Protein AF-A0A2S9FNP1-F1 (afdb_monomer)

Structure (mmCIF, N/CA/C/O backbone):
data_AF-A0A2S9FNP1-F1
#
_entry.id   AF-A0A2S9FNP1-F1
#
loop_
_atom_site.group_PDB
_atom_site.id
_atom_site.type_symbol
_atom_site.label_atom_id
_atom_site.label_alt_id
_atom_site.label_comp_id
_atom_site.label_asym_id
_atom_site.label_entity_id
_atom_site.label_seq_id
_atom_site.pdbx_PDB_ins_code
_atom_site.Cartn_x
_atom_site.Cartn_y
_atom_site.Cartn_z
_atom_site.occupancy
_atom_site.B_iso_or_equiv
_atom_site.auth_seq_id
_atom_site.auth_comp_id
_atom_site.auth_asym_id
_atom_site.auth_atom_id
_atom_site.pdbx_PDB_model_num
ATOM 1 N N . MET A 1 1 ? 30.468 14.168 -53.019 1.00 51.69 1 MET A N 1
ATOM 2 C CA . MET A 1 1 ? 29.056 13.758 -53.182 1.00 51.69 1 MET A CA 1
ATOM 3 C C . MET A 1 1 ? 28.571 13.017 -51.928 1.00 51.69 1 MET A C 1
ATOM 5 O O . MET A 1 1 ? 28.302 11.835 -52.031 1.00 51.69 1 MET A O 1
ATOM 9 N N . ASN A 1 2 ? 28.545 13.604 -50.710 1.00 54.81 2 ASN A N 1
ATOM 10 C CA . ASN A 1 2 ? 28.198 12.803 -49.502 1.00 54.81 2 ASN A CA 1
ATOM 11 C C . ASN A 1 2 ? 27.960 13.559 -48.171 1.00 54.81 2 ASN A C 1
ATOM 13 O O . ASN A 1 2 ? 27.580 12.924 -47.188 1.00 54.81 2 ASN A O 1
ATOM 17 N N . THR A 1 3 ? 28.154 14.878 -48.081 1.00 57.75 3 THR A N 1
ATOM 18 C CA . THR A 1 3 ? 28.050 15.612 -46.798 1.00 57.75 3 THR A CA 1
ATOM 19 C C . THR A 1 3 ? 26.629 15.627 -46.222 1.00 57.75 3 THR A C 1
ATOM 21 O O . THR A 1 3 ? 26.462 15.510 -45.009 1.00 57.75 3 THR A O 1
ATOM 24 N N . SER A 1 4 ? 25.604 1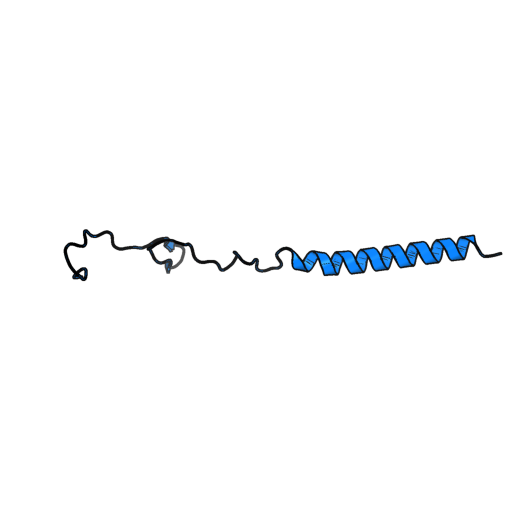5.671 -47.082 1.00 61.56 4 SER A N 1
ATOM 25 C CA . SER A 1 4 ? 24.188 15.595 -46.680 1.00 61.56 4 SER A CA 1
ATOM 26 C C . SER A 1 4 ? 23.810 14.222 -46.093 1.00 61.56 4 SER A C 1
ATOM 28 O O . SER A 1 4 ? 23.233 14.151 -45.008 1.00 61.56 4 SER A O 1
ATOM 30 N N . LYS A 1 5 ? 24.250 13.116 -46.719 1.00 58.22 5 LYS A N 1
ATOM 31 C CA . LYS A 1 5 ? 24.020 11.754 -46.194 1.00 58.22 5 LYS A CA 1
ATOM 32 C C . LYS A 1 5 ? 24.739 11.512 -44.858 1.00 58.22 5 LYS A C 1
ATOM 34 O O . LYS A 1 5 ? 24.165 10.890 -43.968 1.00 58.22 5 LYS A O 1
ATOM 39 N N . ARG A 1 6 ? 25.954 12.058 -44.680 1.00 61.97 6 ARG A N 1
ATOM 40 C CA . ARG A 1 6 ? 26.678 12.023 -43.392 1.00 61.97 6 ARG A CA 1
ATOM 41 C C . ARG A 1 6 ? 25.949 12.796 -42.293 1.00 61.97 6 ARG A C 1
ATOM 43 O O . ARG A 1 6 ? 25.807 12.265 -41.200 1.00 61.97 6 ARG A O 1
ATOM 50 N N . ARG A 1 7 ? 25.449 14.005 -42.580 1.00 62.06 7 ARG A N 1
ATOM 51 C CA . ARG A 1 7 ? 24.637 14.775 -41.618 1.00 62.06 7 ARG A CA 1
ATOM 52 C C . ARG A 1 7 ? 23.400 13.989 -41.192 1.00 62.06 7 ARG A C 1
ATOM 54 O O . ARG A 1 7 ? 23.169 13.836 -40.001 1.00 62.06 7 ARG A O 1
ATOM 61 N N . SER A 1 8 ? 22.666 13.430 -42.153 1.00 69.19 8 SER A N 1
ATOM 62 C CA . SER A 1 8 ? 21.449 12.656 -41.884 1.00 69.19 8 SER A CA 1
ATOM 63 C C . SER A 1 8 ? 21.704 11.429 -41.001 1.00 69.19 8 SER A C 1
ATOM 65 O O . SER A 1 8 ? 20.931 11.168 -40.086 1.00 69.19 8 SER A O 1
ATOM 67 N N . SER A 1 9 ? 22.798 10.697 -41.231 1.00 73.25 9 SER A N 1
ATOM 68 C CA . SER A 1 9 ? 23.165 9.532 -40.412 1.00 73.25 9 SER A CA 1
ATOM 69 C C . SER A 1 9 ? 23.514 9.906 -38.970 1.00 73.25 9 SER A C 1
ATOM 71 O O . SER A 1 9 ? 23.168 9.166 -38.053 1.00 73.25 9 SER A O 1
ATOM 73 N N . VAL A 1 10 ? 24.185 11.042 -38.764 1.00 81.62 10 VAL A N 1
ATOM 74 C CA . VAL A 1 10 ? 24.552 11.521 -37.42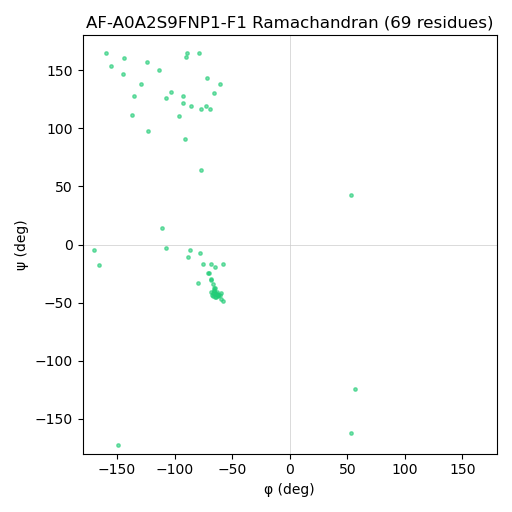4 1.00 81.62 10 VAL A CA 1
ATOM 75 C C . VAL A 1 10 ? 23.307 11.934 -36.637 1.00 81.62 10 VAL A C 1
ATOM 77 O O . VAL A 1 10 ? 23.188 11.585 -35.466 1.00 81.62 10 VAL A O 1
ATOM 80 N N . PHE A 1 11 ? 22.345 12.603 -37.281 1.00 83.38 11 PHE A N 1
ATOM 81 C CA . PHE A 1 11 ? 21.080 12.973 -36.637 1.00 83.38 11 PHE A CA 1
ATOM 82 C C . PHE A 1 11 ? 20.261 11.756 -36.199 1.00 83.38 11 PHE A C 1
ATOM 84 O O . PHE A 1 11 ? 19.758 11.738 -35.078 1.00 83.38 11 PHE A O 1
ATOM 91 N N . VAL A 1 12 ? 20.163 10.728 -37.047 1.00 85.50 12 VAL A N 1
ATOM 92 C CA . VAL A 1 12 ? 19.445 9.491 -36.704 1.00 85.50 12 VAL A CA 1
ATOM 93 C C . VAL A 1 12 ? 20.098 8.794 -35.508 1.00 85.50 12 VAL A C 1
ATOM 95 O O . VAL A 1 12 ? 19.395 8.421 -34.575 1.00 85.50 12 VAL A O 1
ATOM 98 N N . ALA A 1 13 ? 21.430 8.688 -35.484 1.00 85.62 13 ALA A N 1
ATOM 99 C CA . ALA A 1 13 ? 22.154 8.062 -34.376 1.00 85.62 13 ALA A CA 1
ATOM 100 C C . ALA A 1 13 ? 21.981 8.817 -33.043 1.00 85.62 13 ALA A C 1
ATOM 102 O O . ALA A 1 13 ? 21.786 8.198 -31.995 1.00 85.62 13 ALA A O 1
ATOM 103 N N . LEU A 1 14 ? 22.008 10.156 -33.071 1.00 89.88 14 LEU A N 1
ATOM 104 C CA . LEU A 1 14 ? 21.741 10.965 -31.877 1.00 89.88 14 LEU A CA 1
ATOM 105 C C . LEU A 1 14 ? 20.308 10.775 -31.376 1.00 89.88 14 LEU A C 1
ATOM 107 O O . LEU A 1 14 ? 20.104 10.633 -30.173 1.00 89.88 14 LEU A O 1
ATOM 111 N N . ALA A 1 15 ? 19.327 10.747 -32.281 1.00 89.56 15 ALA A N 1
ATOM 112 C CA . ALA A 1 15 ? 17.928 10.551 -31.917 1.00 89.56 15 ALA A CA 1
ATOM 113 C C . ALA A 1 15 ? 17.701 9.179 -31.261 1.00 89.56 15 ALA A C 1
ATOM 115 O O . ALA A 1 15 ? 17.045 9.095 -30.224 1.00 89.56 15 ALA A O 1
ATOM 116 N N . THR A 1 16 ? 18.294 8.111 -31.805 1.00 89.94 16 THR A N 1
ATOM 117 C CA . THR A 1 16 ? 18.175 6.764 -31.228 1.00 89.94 16 THR A CA 1
ATOM 118 C C . THR A 1 16 ? 18.856 6.654 -29.868 1.00 89.94 16 THR A C 1
ATOM 120 O O . THR A 1 16 ? 18.280 6.079 -28.948 1.00 89.94 16 THR A O 1
ATOM 123 N N . CYS A 1 17 ? 20.047 7.240 -29.703 1.00 89.38 17 CYS A N 1
ATOM 124 C CA . CYS A 1 17 ? 20.726 7.264 -28.405 1.00 89.38 17 CYS A CA 1
ATOM 125 C C . CYS A 1 17 ? 19.959 8.097 -27.376 1.00 89.38 17 CYS A C 1
ATOM 127 O O . CYS A 1 17 ? 19.843 7.684 -26.226 1.00 89.38 17 CYS A O 1
ATOM 129 N N . GLY A 1 18 ? 19.405 9.240 -27.786 1.00 91.56 18 GLY A N 1
ATOM 130 C CA . GLY A 1 18 ? 18.588 10.087 -26.921 1.00 91.56 18 GLY A CA 1
ATOM 131 C C . GLY A 1 18 ? 17.343 9.362 -26.411 1.00 91.56 18 GLY A C 1
ATOM 132 O O . GLY A 1 18 ? 17.053 9.416 -25.218 1.00 91.56 18 GLY A O 1
ATOM 133 N N . LEU A 1 19 ? 16.651 8.627 -27.287 1.00 87.88 19 LEU A N 1
ATOM 134 C CA . LEU A 1 19 ? 15.493 7.813 -26.908 1.00 87.88 19 LEU A CA 1
ATOM 135 C C . LEU A 1 19 ? 15.872 6.629 -26.009 1.00 87.88 19 LEU A C 1
ATOM 137 O O . LEU A 1 19 ? 15.195 6.369 -25.020 1.00 87.88 19 LEU A O 1
ATOM 141 N N . ALA A 1 20 ? 16.959 5.918 -26.310 1.00 86.44 20 ALA A N 1
ATOM 142 C CA . ALA A 1 20 ? 17.410 4.813 -25.465 1.00 86.44 20 ALA A CA 1
ATOM 143 C C . ALA A 1 20 ? 17.797 5.301 -24.057 1.00 86.44 20 ALA A C 1
ATOM 145 O O . ALA A 1 20 ? 17.412 4.695 -23.057 1.00 86.44 20 ALA A O 1
ATOM 146 N N . ALA A 1 21 ? 18.509 6.427 -23.971 1.00 85.50 21 ALA A N 1
ATOM 147 C CA . ALA A 1 21 ? 18.900 7.025 -22.701 1.00 85.50 21 ALA A CA 1
ATOM 148 C C . ALA A 1 21 ? 17.688 7.503 -21.886 1.00 85.50 21 ALA A C 1
ATOM 150 O O . ALA A 1 21 ? 17.643 7.275 -20.677 1.00 85.50 21 ALA A O 1
ATOM 151 N N . SER A 1 22 ? 16.689 8.126 -22.524 1.00 83.31 22 SER A N 1
ATOM 152 C CA . SER A 1 22 ? 15.496 8.618 -21.823 1.00 83.31 22 SER A CA 1
ATOM 153 C C . SER A 1 22 ? 14.646 7.485 -21.244 1.00 83.31 22 SER A C 1
ATOM 155 O O . SER A 1 22 ? 14.183 7.598 -20.109 1.00 83.31 22 SER A O 1
ATOM 157 N N . VAL A 1 23 ? 14.506 6.366 -21.963 1.00 82.12 23 VAL A N 1
ATOM 158 C CA . VAL A 1 23 ? 13.816 5.166 -21.461 1.00 82.12 23 VAL A CA 1
ATOM 159 C C . VAL A 1 23 ? 14.505 4.628 -20.203 1.00 82.12 23 VAL A C 1
ATOM 161 O O . VAL A 1 23 ? 13.833 4.392 -19.201 1.00 82.12 23 VAL A O 1
ATOM 164 N N . VAL A 1 24 ? 15.836 4.506 -20.204 1.00 80.75 24 VAL A N 1
ATOM 165 C CA . VAL A 1 24 ? 16.598 4.015 -19.040 1.00 80.75 24 VAL A CA 1
ATOM 166 C C . VAL A 1 24 ? 16.491 4.967 -17.840 1.00 80.75 24 VAL A C 1
ATOM 168 O O . VAL A 1 24 ? 16.238 4.526 -16.721 1.00 80.75 24 VAL A O 1
ATOM 171 N N . LEU A 1 25 ? 16.629 6.278 -18.059 1.00 76.38 25 LEU A N 1
ATOM 172 C CA . LEU A 1 25 ? 16.566 7.292 -16.996 1.00 76.38 25 LEU A CA 1
ATOM 173 C C . LEU A 1 25 ? 15.160 7.440 -16.388 1.00 76.38 25 LEU A C 1
ATOM 175 O O . LEU A 1 25 ? 15.037 7.729 -15.198 1.00 76.38 25 LEU A O 1
ATOM 179 N N . SER A 1 26 ? 14.100 7.190 -17.167 1.00 74.81 26 SER A N 1
ATOM 180 C CA . SER A 1 26 ? 12.711 7.251 -16.686 1.00 74.81 26 SER A CA 1
ATOM 181 C C . SER A 1 26 ? 12.374 6.200 -15.614 1.00 74.81 26 SER A C 1
ATOM 183 O O . SER A 1 26 ? 11.437 6.391 -14.839 1.00 74.81 26 SER A O 1
ATOM 185 N N . GLY A 1 27 ? 13.167 5.127 -15.499 1.00 66.56 27 GLY A N 1
ATOM 186 C CA . GLY A 1 27 ? 12.967 4.071 -14.502 1.00 66.56 27 GLY A CA 1
ATOM 187 C C . GLY A 1 27 ? 13.375 4.437 -13.068 1.00 66.56 27 GLY A C 1
ATOM 188 O O . GLY A 1 27 ? 12.952 3.762 -12.134 1.00 66.56 27 GLY A O 1
ATOM 189 N N . CYS A 1 28 ? 14.164 5.499 -12.864 1.00 70.12 28 CYS A N 1
ATOM 190 C CA . CYS A 1 28 ? 14.755 5.820 -11.555 1.00 70.12 28 CYS A CA 1
ATOM 191 C C . CYS A 1 28 ? 13.864 6.709 -10.656 1.00 70.12 28 CYS A C 1
ATOM 193 O O . CYS A 1 28 ? 14.157 6.888 -9.479 1.00 70.12 28 CYS A O 1
ATOM 195 N N . GLY A 1 29 ? 12.777 7.284 -11.191 1.00 67.75 29 GLY A N 1
ATOM 196 C CA . GLY A 1 29 ? 11.988 8.301 -10.479 1.00 67.75 29 GLY A CA 1
ATOM 197 C C . GLY A 1 29 ? 10.999 7.771 -9.432 1.00 67.75 29 GLY A C 1
ATOM 198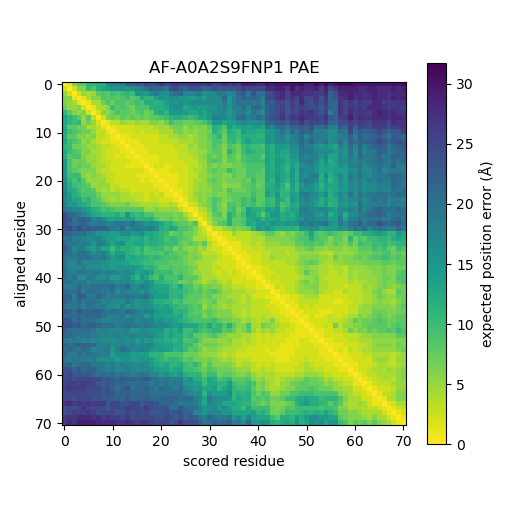 O O . GLY A 1 29 ? 10.759 8.441 -8.433 1.00 67.75 29 GLY A O 1
ATOM 199 N N . ALA A 1 30 ? 10.414 6.589 -9.643 1.00 65.25 30 ALA A N 1
ATOM 200 C CA . ALA A 1 30 ? 9.449 5.988 -8.706 1.00 65.25 30 ALA A CA 1
ATOM 201 C C . ALA A 1 30 ? 9.156 4.496 -8.960 1.00 65.25 30 ALA A C 1
ATOM 203 O O . ALA A 1 30 ? 8.651 3.835 -8.058 1.00 65.25 30 ALA A O 1
ATOM 204 N N . GLY A 1 31 ? 9.478 3.954 -10.145 1.00 72.75 31 GLY A N 1
ATOM 205 C CA . GLY A 1 31 ? 9.309 2.531 -10.471 1.00 72.75 31 GLY A CA 1
ATOM 206 C C . GLY A 1 31 ? 7.895 1.969 -10.230 1.00 72.75 31 GLY A C 1
ATOM 207 O O . GLY A 1 31 ? 6.920 2.704 -10.118 1.00 72.75 31 GLY A O 1
ATOM 208 N N . GLN A 1 32 ? 7.790 0.637 -10.156 1.00 72.50 32 GLN A N 1
ATOM 209 C CA . GLN A 1 32 ? 6.573 -0.078 -9.724 1.00 72.50 32 GLN A CA 1
ATOM 210 C C . GLN A 1 32 ? 6.306 0.075 -8.215 1.00 72.50 32 GLN A C 1
ATOM 212 O O . GLN A 1 32 ? 5.171 -0.062 -7.768 1.00 72.50 32 GLN A O 1
ATOM 217 N N . VAL A 1 33 ? 7.351 0.347 -7.427 1.00 81.31 33 VAL A N 1
ATOM 218 C CA . VAL A 1 33 ? 7.299 0.495 -5.969 1.00 81.31 33 VAL A CA 1
ATOM 219 C C . VAL A 1 33 ? 8.153 1.703 -5.599 1.00 81.31 33 VAL A C 1
ATOM 221 O O . VAL A 1 33 ? 9.376 1.667 -5.739 1.00 81.31 33 VAL A O 1
ATOM 224 N N . SER A 1 34 ? 7.510 2.775 -5.138 1.00 82.69 34 SER A N 1
ATOM 225 C CA . SER A 1 34 ? 8.199 3.971 -4.651 1.00 82.69 34 SER A CA 1
ATOM 226 C C . SER A 1 34 ? 8.724 3.763 -3.227 1.00 82.69 34 SER A C 1
ATOM 228 O O . SER A 1 34 ? 8.272 2.875 -2.504 1.00 82.69 34 SER A O 1
ATOM 230 N N . GLN A 1 35 ? 9.626 4.639 -2.773 1.00 80.56 35 GLN A N 1
ATOM 231 C CA . GLN A 1 35 ? 10.147 4.622 -1.395 1.00 80.56 35 GLN A CA 1
ATOM 232 C C . GLN A 1 35 ? 9.058 4.761 -0.312 1.00 80.56 35 GLN A C 1
ATOM 234 O O . GLN A 1 35 ? 9.303 4.442 0.847 1.00 80.56 35 GLN A O 1
ATOM 239 N N . THR A 1 36 ? 7.858 5.216 -0.678 1.00 87.38 36 THR A N 1
ATOM 240 C CA . THR A 1 36 ? 6.705 5.361 0.221 1.00 87.38 36 THR A CA 1
ATOM 241 C C . THR A 1 36 ? 5.615 4.314 -0.017 1.00 87.38 36 THR A C 1
ATOM 243 O O . THR A 1 36 ? 4.638 4.277 0.723 1.00 87.38 36 THR A O 1
ATOM 246 N N . ALA A 1 37 ? 5.757 3.438 -1.018 1.00 85.00 37 ALA A N 1
ATOM 247 C CA . ALA A 1 37 ? 4.704 2.498 -1.409 1.00 85.00 37 ALA A CA 1
ATOM 248 C C . ALA A 1 37 ? 4.434 1.410 -0.359 1.00 85.00 37 ALA A C 1
AT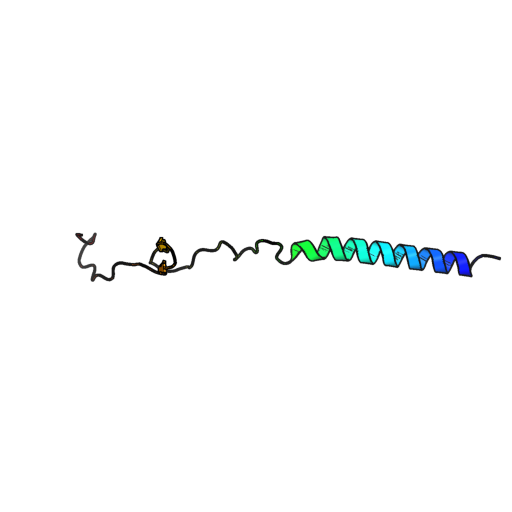OM 250 O O . ALA A 1 37 ? 3.306 0.942 -0.230 1.00 85.00 37 ALA A O 1
ATOM 251 N N . THR A 1 38 ? 5.460 1.017 0.395 1.00 86.12 38 THR A N 1
ATOM 252 C CA . THR A 1 38 ? 5.354 0.041 1.493 1.00 86.12 38 THR A CA 1
ATOM 253 C C . THR A 1 38 ? 5.553 0.694 2.855 1.00 86.12 38 THR A C 1
ATOM 255 O O . THR A 1 38 ? 5.826 0.004 3.835 1.00 86.12 38 THR A O 1
ATOM 258 N N . GLN A 1 39 ? 5.495 2.026 2.916 1.00 87.56 39 GLN A N 1
ATOM 259 C CA . GLN A 1 39 ? 5.639 2.740 4.170 1.00 87.56 39 GLN A CA 1
ATOM 260 C C . GLN A 1 39 ? 4.373 2.543 5.003 1.00 87.56 39 GLN A C 1
ATOM 262 O O . GLN A 1 39 ? 3.277 2.922 4.587 1.00 87.56 39 GLN A O 1
ATOM 267 N N . GLU A 1 40 ? 4.539 1.953 6.186 1.00 89.06 40 GLU A N 1
ATOM 268 C CA . GLU A 1 40 ? 3.456 1.854 7.159 1.00 89.06 40 GLU A CA 1
ATOM 269 C C . GLU A 1 40 ? 3.185 3.244 7.767 1.00 89.06 40 GLU A C 1
ATOM 271 O O . GLU A 1 40 ? 4.128 4.023 7.962 1.00 89.06 40 GLU A O 1
ATOM 276 N N . PRO A 1 41 ? 1.922 3.600 8.060 1.00 87.19 41 PRO A N 1
ATOM 277 C CA . PRO A 1 41 ? 1.600 4.8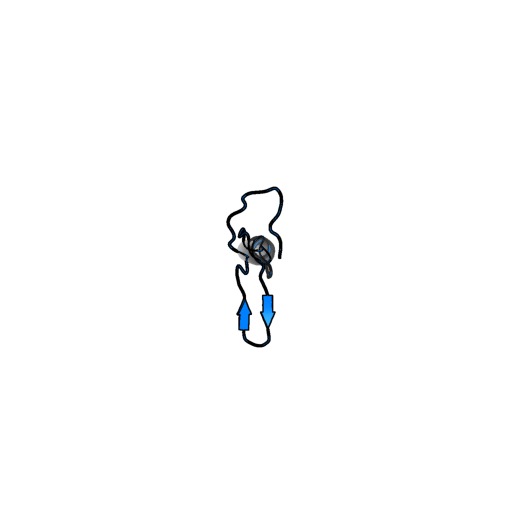92 8.649 1.00 87.19 41 PRO A CA 1
ATOM 278 C C . PRO A 1 41 ? 2.278 5.092 10.009 1.00 87.19 41 PRO A C 1
ATOM 280 O O . PRO A 1 41 ? 2.268 4.204 10.856 1.00 87.19 41 PRO A O 1
ATOM 283 N N . ALA A 1 42 ? 2.796 6.299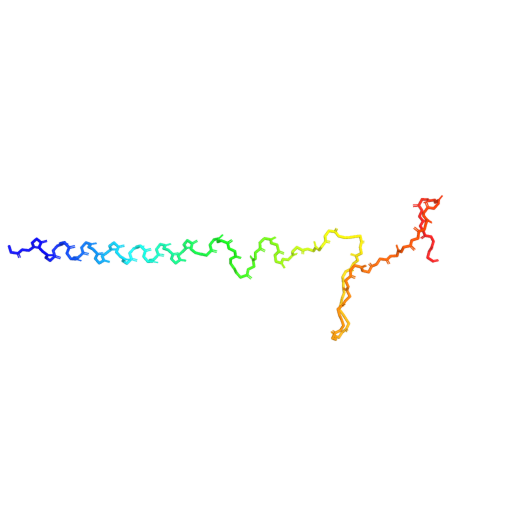 10.248 1.00 88.69 42 ALA A N 1
ATOM 284 C CA . ALA A 1 42 ? 3.367 6.703 11.533 1.00 88.69 42 ALA A CA 1
ATOM 285 C C . ALA A 1 42 ? 2.261 7.016 12.563 1.00 88.69 42 ALA A C 1
ATOM 287 O O . ALA A 1 42 ? 2.079 8.160 12.978 1.00 88.69 42 ALA A O 1
ATOM 288 N N . VAL A 1 43 ? 1.480 5.999 12.928 1.00 91.00 43 VAL A N 1
ATOM 289 C CA . VAL A 1 43 ? 0.401 6.069 13.923 1.00 91.00 43 VAL A CA 1
ATOM 290 C C . VAL A 1 43 ? 0.621 5.025 15.017 1.00 91.00 43 VAL A C 1
ATOM 292 O O . VAL A 1 43 ? 1.293 4.023 14.799 1.00 91.00 43 VAL A O 1
ATOM 295 N N . ASN A 1 44 ? 0.044 5.251 16.199 1.00 88.69 44 ASN A N 1
ATOM 296 C CA . ASN A 1 44 ? 0.216 4.354 17.350 1.00 88.69 44 ASN A CA 1
ATOM 297 C C . ASN A 1 44 ? -0.489 3.000 17.167 1.00 88.69 44 ASN A C 1
ATOM 299 O O . ASN A 1 44 ? -0.136 2.025 17.826 1.00 88.69 44 ASN A O 1
ATOM 303 N N . GLY A 1 45 ? -1.529 2.959 16.330 1.00 89.94 45 GLY A N 1
ATOM 304 C CA . GLY A 1 45 ? -2.328 1.767 16.096 1.00 89.94 45 GLY A CA 1
ATOM 305 C C . GLY A 1 45 ? -1.826 0.881 14.962 1.00 89.94 45 GLY A C 1
ATOM 306 O O . GLY A 1 45 ? -1.097 1.309 14.076 1.00 89.94 45 GLY A O 1
ATOM 307 N N . THR A 1 46 ? -2.283 -0.367 14.964 1.00 91.69 46 THR A N 1
ATOM 308 C CA . THR A 1 46 ? -1.965 -1.362 13.936 1.00 91.69 46 THR A CA 1
ATOM 309 C C . THR A 1 46 ? -2.961 -1.328 12.769 1.00 91.69 46 THR A C 1
ATOM 311 O O . THR A 1 46 ? -4.047 -0.740 12.859 1.00 91.69 46 THR A O 1
ATOM 314 N N . SER A 1 47 ? -2.598 -1.956 11.654 1.00 93.62 47 SER A N 1
ATOM 315 C CA . SER A 1 47 ? -3.449 -2.151 10.483 1.00 93.62 47 SER A CA 1
ATOM 316 C C . SER A 1 47 ? -3.761 -3.640 10.289 1.00 93.62 47 SER A C 1
ATOM 318 O O . SER A 1 47 ? -2.999 -4.522 10.679 1.00 93.62 47 SER A O 1
ATOM 320 N N . GLY A 1 48 ? -4.927 -3.945 9.719 1.00 93.12 48 GLY A N 1
ATOM 321 C CA . GLY A 1 48 ? -5.370 -5.324 9.518 1.00 93.12 48 GLY A CA 1
ATOM 322 C C . GLY A 1 48 ? -6.444 -5.435 8.444 1.00 93.12 48 GLY A C 1
ATOM 323 O O . GLY A 1 48 ? -7.051 -4.443 8.044 1.00 93.12 48 GLY A O 1
ATOM 324 N N . LYS A 1 49 ? -6.691 -6.651 7.954 1.00 95.75 49 LYS A N 1
ATOM 325 C CA . LYS A 1 49 ? -7.727 -6.916 6.948 1.00 95.75 49 LYS A CA 1
ATOM 326 C C . LYS A 1 49 ? -8.523 -8.158 7.322 1.00 95.75 49 LYS A C 1
ATOM 328 O O . LYS A 1 49 ? -7.941 -9.221 7.516 1.00 95.75 49 LYS A O 1
ATOM 333 N N . ALA A 1 50 ? -9.844 -8.027 7.358 1.00 94.12 50 ALA A N 1
ATOM 334 C CA . ALA A 1 50 ? -10.784 -9.114 7.593 1.00 94.12 50 ALA A CA 1
ATOM 335 C C . ALA A 1 50 ? -11.769 -9.187 6.417 1.00 94.12 50 ALA A C 1
ATOM 337 O O . ALA A 1 50 ? -12.723 -8.414 6.331 1.00 94.12 50 ALA A O 1
ATOM 338 N N . GLY A 1 51 ? -11.511 -10.091 5.468 1.00 94.56 51 GLY A N 1
ATOM 339 C CA . GLY A 1 51 ? -12.293 -10.183 4.232 1.00 94.56 51 GLY A CA 1
ATOM 340 C C . GLY A 1 51 ? -12.293 -8.851 3.457 1.00 94.56 51 GLY A C 1
ATOM 341 O O .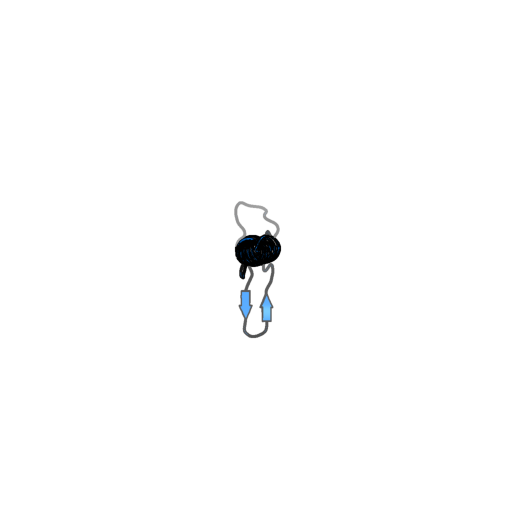 GLY A 1 51 ? -11.207 -8.351 3.146 1.00 94.56 51 GLY A O 1
ATOM 342 N N . PRO A 1 52 ? -13.468 -8.268 3.142 1.00 95.69 52 PRO A N 1
ATOM 343 C CA . PRO A 1 52 ? -13.564 -6.976 2.459 1.00 95.69 52 PRO A CA 1
ATOM 344 C C . PRO A 1 52 ? -13.327 -5.770 3.386 1.00 95.69 52 PRO A C 1
ATOM 346 O O . PRO A 1 52 ? -13.271 -4.639 2.909 1.00 95.69 52 PRO A O 1
ATOM 349 N N . ILE A 1 53 ? -13.207 -5.982 4.700 1.00 94.56 53 ILE A N 1
ATOM 350 C CA . ILE A 1 53 ? -13.064 -4.911 5.688 1.00 94.56 53 ILE A CA 1
ATOM 351 C C . ILE A 1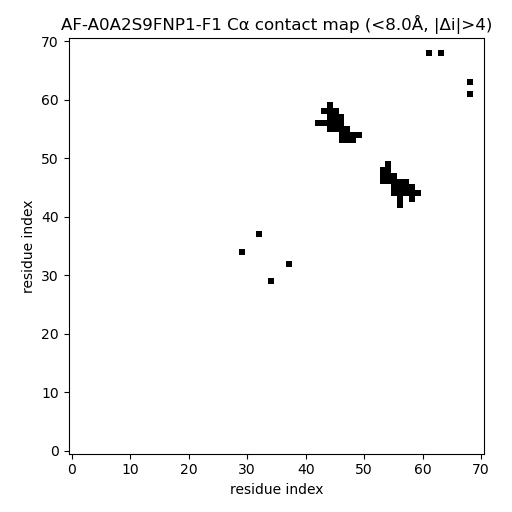 53 ? -11.580 -4.647 5.934 1.00 94.56 53 ILE A C 1
ATOM 353 O O . ILE A 1 53 ? -10.813 -5.556 6.263 1.00 94.56 53 ILE A O 1
ATOM 357 N N . VAL A 1 54 ? -11.182 -3.382 5.810 1.00 96.25 54 VAL A N 1
ATOM 358 C CA . VAL A 1 54 ? -9.830 -2.913 6.120 1.00 96.25 54 VAL A CA 1
ATOM 359 C C . VAL A 1 54 ? -9.875 -2.115 7.414 1.00 96.25 54 VAL A C 1
ATOM 361 O O . VAL A 1 54 ? -10.634 -1.158 7.536 1.00 96.25 54 VAL A O 1
ATOM 364 N N . LEU A 1 55 ? -9.037 -2.500 8.367 1.00 94.50 55 LEU A N 1
ATOM 365 C CA . LEU A 1 55 ? -8.883 -1.841 9.652 1.00 94.50 55 LEU A CA 1
ATOM 366 C C . LEU A 1 55 ? -7.603 -0.996 9.631 1.00 94.50 55 LEU A C 1
ATOM 368 O O . LEU A 1 55 ? -6.541 -1.466 9.214 1.00 94.50 55 LEU A O 1
ATOM 372 N N . ARG A 1 56 ? -7.702 0.264 10.060 1.00 93.94 56 ARG A N 1
ATOM 373 C CA . ARG A 1 56 ? -6.598 1.235 10.077 1.00 93.94 56 ARG A CA 1
ATOM 374 C C . ARG A 1 56 ? -6.504 1.872 11.459 1.00 93.94 56 ARG A C 1
ATOM 376 O O . ARG A 1 56 ? -7.534 2.240 12.014 1.00 93.94 56 ARG A O 1
ATOM 383 N N . ASN A 1 57 ? -5.282 2.040 11.966 1.00 93.56 57 ASN A N 1
ATOM 384 C CA . ASN A 1 57 ? -5.000 2.685 13.252 1.00 93.56 57 ASN A CA 1
ATOM 385 C C . ASN A 1 57 ? -5.780 2.075 14.439 1.00 93.56 57 ASN A C 1
ATOM 387 O O . ASN A 1 57 ? -6.303 2.794 15.293 1.00 93.56 57 ASN A O 1
ATOM 391 N N . ILE A 1 58 ? -5.871 0.745 14.496 1.00 93.25 58 ILE A N 1
ATOM 392 C CA . ILE A 1 58 ? -6.473 0.051 15.638 1.00 93.25 58 ILE A CA 1
ATOM 393 C C . ILE A 1 58 ? -5.546 0.224 16.840 1.00 93.25 58 ILE A C 1
ATOM 395 O O . ILE A 1 58 ? -4.416 -0.261 16.821 1.00 93.25 58 ILE A O 1
ATOM 399 N N . HIS A 1 59 ? -6.016 0.887 17.889 1.00 91.00 59 HIS A N 1
ATOM 400 C CA . HIS A 1 59 ? -5.259 1.066 19.123 1.00 91.00 59 HIS A CA 1
ATOM 401 C C . HIS A 1 59 ? -6.185 1.024 20.335 1.00 91.00 59 HIS A C 1
ATOM 403 O O . HIS A 1 59 ? -7.395 1.212 20.219 1.00 91.00 59 HIS A O 1
ATOM 409 N N . ILE A 1 60 ? -5.594 0.778 21.501 1.00 87.25 60 ILE A N 1
ATOM 410 C CA . ILE A 1 60 ? -6.278 0.865 22.789 1.00 87.25 60 ILE A CA 1
ATOM 411 C C . ILE A 1 60 ? -6.052 2.278 23.327 1.00 87.25 60 ILE A C 1
ATOM 413 O O . ILE A 1 60 ? -4.908 2.699 23.501 1.00 87.25 60 ILE A O 1
ATOM 417 N N . SER A 1 61 ? -7.133 3.014 23.579 1.00 88.56 61 SER A N 1
ATOM 418 C CA . SER A 1 61 ? -7.085 4.310 24.261 1.00 88.56 61 SER A CA 1
ATOM 419 C C . SER A 1 61 ? -7.386 4.095 25.742 1.00 88.56 61 SER A C 1
ATOM 421 O O . SER A 1 61 ? -8.510 3.750 26.099 1.00 88.56 61 SER A O 1
ATOM 423 N N . ALA A 1 62 ? -6.385 4.278 26.599 1.00 86.00 62 ALA A N 1
ATOM 424 C CA . ALA A 1 62 ? -6.528 4.142 28.044 1.00 86.00 62 ALA A CA 1
ATOM 425 C C . ALA A 1 62 ? -5.647 5.166 28.767 1.00 86.00 62 ALA A C 1
ATOM 427 O O . ALA A 1 62 ? -4.562 5.497 28.287 1.00 86.00 62 ALA A O 1
ATOM 428 N N . ASP A 1 63 ? -6.119 5.648 29.916 1.00 88.94 63 ASP A N 1
ATOM 429 C CA . ASP A 1 63 ? -5.337 6.516 30.795 1.00 88.94 63 ASP A CA 1
ATOM 430 C C . ASP A 1 63 ? -4.316 5.676 31.581 1.00 88.94 63 ASP A C 1
ATOM 432 O O . ASP A 1 63 ? -4.673 4.763 32.332 1.00 88.94 63 ASP A O 1
ATOM 436 N N . GLN A 1 64 ? -3.031 5.942 31.351 1.00 84.69 64 GLN A N 1
ATOM 437 C CA . GLN A 1 64 ? -1.913 5.176 31.901 1.00 84.69 64 GLN A CA 1
ATOM 438 C C . GLN A 1 64 ? -1.478 5.798 33.227 1.00 84.69 64 GLN A C 1
ATOM 440 O O . GLN A 1 64 ? -0.622 6.677 33.269 1.00 84.69 64 GLN A O 1
ATOM 445 N N . THR A 1 65 ? -2.057 5.327 34.330 1.00 88.56 65 THR A N 1
ATOM 446 C CA . THR A 1 65 ? -1.702 5.812 35.677 1.00 88.56 65 THR A CA 1
ATOM 447 C C . THR A 1 65 ? -0.504 5.084 36.311 1.00 88.56 65 THR A C 1
ATOM 449 O O . THR A 1 65 ? -0.098 5.428 37.422 1.00 88.56 65 THR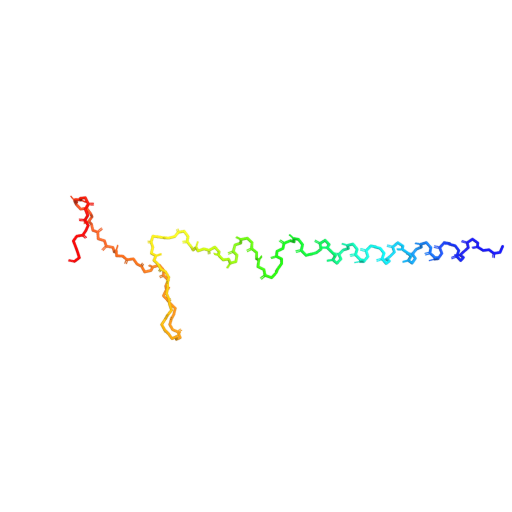 A O 1
ATOM 452 N N . SER A 1 66 ? 0.034 4.043 35.668 1.00 87.06 66 SER A N 1
ATOM 453 C CA . SER A 1 66 ? 1.148 3.220 36.160 1.00 87.06 66 SER A CA 1
ATOM 454 C C . SER A 1 66 ? 1.980 2.692 34.980 1.00 87.06 66 SER A C 1
ATOM 456 O O . SER A 1 66 ? 1.751 3.091 33.845 1.00 87.06 66 SER A O 1
ATOM 458 N N . ASP A 1 67 ? 2.936 1.801 35.241 1.00 84.38 67 ASP A N 1
ATOM 459 C CA . ASP A 1 67 ? 3.951 1.344 34.274 1.00 84.38 67 ASP A CA 1
ATOM 460 C C . ASP A 1 67 ? 3.384 0.496 33.111 1.00 84.38 67 ASP A C 1
ATOM 462 O O . ASP A 1 67 ? 4.030 0.324 32.081 1.00 84.38 67 ASP A O 1
ATOM 466 N N . TYR A 1 68 ? 2.163 -0.040 33.243 1.00 81.00 68 TYR A N 1
ATOM 467 C CA . TYR A 1 68 ? 1.493 -0.789 32.174 1.00 81.00 68 TYR A CA 1
ATOM 468 C C . TYR A 1 68 ? -0.040 -0.779 32.316 1.00 81.00 68 TYR A C 1
ATOM 470 O O . TYR A 1 68 ? -0.569 -0.713 33.430 1.00 81.00 68 TYR A O 1
ATOM 478 N N . ILE A 1 69 ? -0.766 -0.929 31.197 1.00 79.56 69 ILE A N 1
ATOM 479 C CA . ILE A 1 69 ? -2.231 -1.116 31.188 1.00 79.56 69 ILE A CA 1
ATOM 480 C C . ILE A 1 69 ? -2.580 -2.579 31.361 1.00 79.56 69 ILE A C 1
ATOM 482 O O . ILE A 1 69 ? -2.260 -3.419 30.527 1.00 79.56 69 ILE A O 1
ATOM 486 N N . ARG A 1 70 ? -3.301 -2.873 32.439 1.00 74.88 70 ARG A N 1
ATOM 487 C CA . ARG A 1 70 ? -3.897 -4.189 32.654 1.00 74.88 70 ARG A CA 1
ATOM 488 C C . ARG A 1 70 ? -4.981 -4.445 31.591 1.00 74.88 70 ARG A C 1
ATOM 490 O O . ARG A 1 70 ? -5.808 -3.552 31.410 1.00 74.88 70 ARG A O 1
ATOM 497 N N . PRO A 1 71 ? -4.964 -5.603 30.904 1.00 68.62 71 PRO A N 1
ATOM 498 C CA . PRO A 1 71 ? -6.004 -5.975 29.946 1.00 68.62 71 PRO A CA 1
ATOM 499 C C . PRO A 1 71 ? -7.393 -6.065 30.580 1.00 68.62 71 PRO A C 1
ATOM 501 O O . PRO A 1 71 ? -7.469 -6.466 31.768 1.00 68.62 71 PRO A O 1
#

Secondary structure (DSSP, 8-state):
--HHHHHHHHHHHHHHHHHHHHHHHHTTSS-SS-TTTTPPPSSSSEEEEETTEEEEEE-------SSS---

Sequence (71 aa):
MNTSKRRSSVFVALATCGLAASVVLSGCGAGQVSQTATQEPAVNGTSGKAGPIVLRNIHISADQTSDYIRP

pLDDT: mean 82.39, std 11.06, range [51.69, 96.25]

Mean predicted aligned error: 11.49 Å

Foldseek 3Di:
DPPVVVVVVVVVVVVVVVVVVVVVVVCPPAHPHRPCNPPADPAPADWDDDPPDTDDRDDDDDDDPDPDDDD

Radius of gyration: 28.66 Å; Cα contacts (8 Å, |Δi|>4): 27; chains: 1; bounding box: 43×26×89 Å

Solvent-accessible surface area (backbone atoms only — not comparable to full-atom values): 4776 Å² total; per-residue (Å²): 144,56,70,66,62,52,52,54,54,51,53,52,53,51,51,53,50,52,51,54,51,49,60,62,58,64,53,76,81,42,64,100,65,38,96,65,70,80,57,74,76,98,57,98,26,50,73,50,74,60,87,95,45,75,48,71,59,54,65,87,89,75,88,75,90,59,101,68,83,80,131